Protein AF-A0A2X2K6R9-F1 (afdb_monomer_lite)

Foldseek 3Di:
DDWDPDFQLRDDDLPHTLLVVLLPDDQVVQVVQVDGSVPGDRRDTGHVVSVVVVVVVSVVVVVVVD

InterPro domains:
  IPR038732 FAD-dependent urate hydroxylase HpyO/Asp monooxygenase CreE-like, FAD/NAD(P)-binding domain [PF13454] (2-66)
  IPR052189 L-aspartate N-monooxygenase (nitrosuccinate-forming) [PTHR40254] (1-66)

Radius of gyration: 11.7 Å; chains: 1; bounding box: 30×23×29 Å

Sequence (66 aa):
MMLANIASIEIPPIYCTYLEWLQKQEASHLQRYGVKKETLHDRQFLPRILLGEYFRDQFLRLVDQA

Structure (mmCIF, N/CA/C/O backbone):
data_AF-A0A2X2K6R9-F1
#
_entry.id   AF-A0A2X2K6R9-F1
#
loop_
_atom_site.group_PDB
_atom_site.id
_atom_site.type_symbol
_atom_site.label_atom_id
_atom_site.label_alt_id
_atom_site.label_comp_id
_atom_site.label_asym_id
_atom_site.label_entity_id
_atom_site.label_seq_id
_atom_site.pdbx_PDB_ins_code
_atom_site.Cartn_x
_atom_site.Cartn_y
_atom_site.Cartn_z
_atom_site.occupancy
_atom_site.B_iso_or_equiv
_atom_site.auth_seq_id
_atom_site.auth_comp_id
_atom_site.auth_asym_id
_atom_site.auth_atom_id
_atom_site.pdbx_PDB_model_num
ATOM 1 N N . MET A 1 1 ? 2.478 5.843 -18.026 1.00 70.38 1 MET A N 1
ATOM 2 C CA . MET A 1 1 ? 1.822 5.538 -16.733 1.00 70.38 1 MET A CA 1
ATOM 3 C C . MET A 1 1 ? 2.097 6.690 -15.775 1.00 70.38 1 MET A C 1
ATOM 5 O O . MET A 1 1 ? 3.224 7.165 -15.766 1.00 70.38 1 MET A O 1
ATOM 9 N N . MET A 1 2 ? 1.099 7.183 -15.036 1.00 88.88 2 MET A N 1
ATOM 10 C CA . MET A 1 2 ? 1.272 8.333 -14.133 1.00 88.88 2 MET A CA 1
ATOM 11 C C . MET A 1 2 ? 1.664 7.853 -12.727 1.00 88.88 2 MET A C 1
ATOM 13 O O . MET A 1 2 ? 0.893 7.147 -12.073 1.00 88.88 2 MET A O 1
ATOM 17 N N . LEU A 1 3 ? 2.865 8.220 -12.274 1.00 93.44 3 LEU A N 1
ATOM 18 C CA . LEU A 1 3 ? 3.372 7.908 -10.933 1.00 93.44 3 LEU A CA 1
ATOM 19 C C . LEU A 1 3 ? 2.875 8.929 -9.909 1.00 93.44 3 LEU A C 1
ATOM 21 O O . LEU A 1 3 ? 2.628 10.089 -10.251 1.00 93.44 3 LEU A O 1
ATOM 25 N N . ALA A 1 4 ? 2.692 8.490 -8.667 1.00 93.44 4 ALA A N 1
ATOM 26 C CA . ALA A 1 4 ? 2.453 9.369 -7.535 1.00 93.44 4 ALA A CA 1
ATOM 27 C C . ALA A 1 4 ? 3.688 10.244 -7.306 1.00 93.44 4 ALA A C 1
ATOM 29 O O . ALA A 1 4 ? 4.811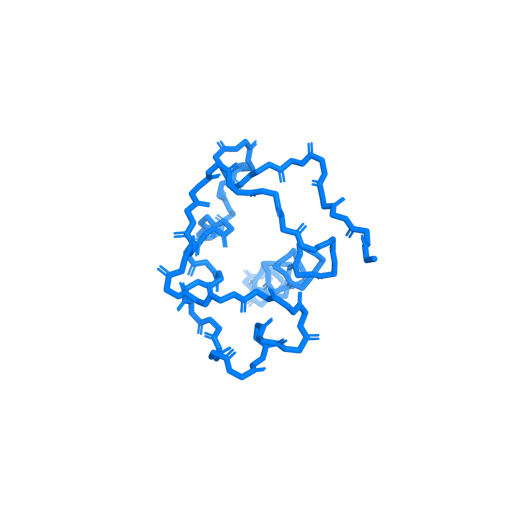 9.787 -7.484 1.00 93.44 4 ALA A O 1
ATOM 30 N N . ASN A 1 5 ? 3.472 11.495 -6.902 1.00 94.31 5 ASN A N 1
ATOM 31 C CA . ASN A 1 5 ? 4.559 12.416 -6.547 1.00 94.31 5 ASN A CA 1
ATOM 32 C C . ASN A 1 5 ? 4.847 12.374 -5.039 1.00 94.31 5 ASN A C 1
ATOM 34 O O . ASN A 1 5 ? 5.289 13.365 -4.476 1.00 94.31 5 ASN A O 1
ATOM 38 N N . ILE A 1 6 ? 4.498 11.266 -4.389 1.00 94.81 6 ILE A N 1
ATOM 39 C CA . ILE A 1 6 ? 4.650 11.048 -2.957 1.00 94.81 6 ILE A CA 1
ATOM 40 C C . ILE A 1 6 ? 5.030 9.582 -2.751 1.00 94.81 6 ILE A C 1
ATOM 42 O O . ILE A 1 6 ? 4.404 8.689 -3.334 1.00 94.81 6 ILE A O 1
ATOM 46 N N . ALA A 1 7 ? 6.090 9.344 -1.990 1.00 96.62 7 ALA A N 1
ATOM 47 C CA . ALA A 1 7 ? 6.568 8.015 -1.643 1.00 96.62 7 ALA A CA 1
ATOM 48 C C . ALA A 1 7 ? 5.901 7.508 -0.355 1.00 96.62 7 ALA A C 1
ATOM 50 O O . ALA A 1 7 ? 5.290 8.269 0.396 1.00 96.62 7 ALA A O 1
ATOM 51 N N . SER A 1 8 ? 6.027 6.210 -0.063 1.00 97.06 8 SER A N 1
ATOM 52 C CA . SER A 1 8 ? 5.407 5.629 1.136 1.00 97.06 8 SER A CA 1
ATOM 53 C C . SER A 1 8 ? 5.896 6.270 2.436 1.00 97.06 8 SER A C 1
ATOM 55 O O . SER A 1 8 ? 5.103 6.371 3.364 1.00 97.06 8 SER A O 1
ATOM 57 N N . ILE A 1 9 ? 7.169 6.667 2.526 1.00 97.69 9 ILE A N 1
ATOM 58 C CA . ILE A 1 9 ? 7.743 7.288 3.734 1.00 97.69 9 ILE A CA 1
ATOM 59 C C . ILE A 1 9 ? 7.112 8.650 4.072 1.00 97.69 9 ILE A C 1
ATOM 61 O O . ILE A 1 9 ? 7.152 9.088 5.216 1.00 97.69 9 ILE A O 1
ATOM 65 N N . GLU A 1 10 ? 6.517 9.317 3.084 1.00 98.00 10 GLU A N 1
ATOM 66 C CA . GLU A 1 10 ? 5.895 10.635 3.237 1.00 98.00 10 GLU A CA 1
ATOM 67 C C . GLU A 1 10 ? 4.408 10.543 3.618 1.00 98.00 10 GLU A C 1
ATOM 69 O O . GLU A 1 10 ? 3.814 11.538 4.030 1.00 98.00 10 GLU A O 1
ATOM 74 N N . ILE A 1 11 ? 3.789 9.365 3.476 1.00 96.75 11 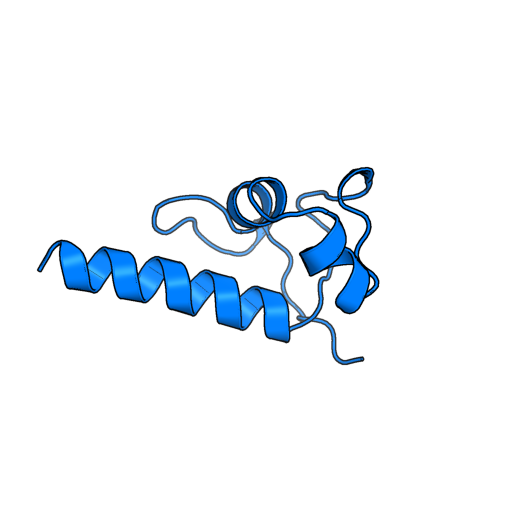ILE A N 1
ATOM 75 C CA . ILE A 1 11 ? 2.368 9.144 3.761 1.00 96.75 11 ILE A CA 1
ATOM 76 C C . ILE A 1 11 ? 2.222 8.633 5.200 1.00 96.75 11 ILE A C 1
ATOM 78 O O . ILE A 1 11 ? 2.726 7.549 5.507 1.00 96.75 11 ILE A O 1
ATOM 82 N N . PRO A 1 12 ? 1.487 9.339 6.079 1.00 97.38 12 PRO A N 1
ATOM 83 C CA . PRO A 1 12 ? 1.177 8.822 7.405 1.00 97.38 12 PRO A CA 1
ATOM 84 C C . PRO A 1 12 ? 0.407 7.491 7.324 1.00 97.38 12 PRO A C 1
ATOM 86 O O . PRO A 1 12 ? -0.508 7.363 6.501 1.00 97.38 12 PRO A O 1
ATOM 89 N N . PRO A 1 13 ? 0.737 6.494 8.163 1.00 97.25 13 PRO A N 1
ATOM 90 C CA . PRO A 1 13 ? -0.021 5.251 8.210 1.00 97.25 13 PRO A CA 1
ATOM 91 C C . PRO A 1 13 ? -1.443 5.507 8.726 1.00 97.25 13 PRO A C 1
ATOM 93 O O . PRO A 1 13 ? -1.628 6.270 9.672 1.00 97.25 13 PRO A O 1
ATOM 96 N N . ILE A 1 14 ? -2.437 4.848 8.118 1.00 95.94 14 ILE A N 1
ATOM 97 C CA . ILE A 1 14 ? -3.819 4.835 8.634 1.00 95.94 14 ILE A CA 1
ATOM 98 C C . ILE A 1 14 ? -3.981 3.616 9.552 1.00 95.94 14 ILE A C 1
ATOM 100 O O . ILE A 1 14 ? -3.890 3.754 10.766 1.00 95.94 14 ILE A O 1
ATOM 104 N N . TYR A 1 15 ? -4.114 2.409 8.989 1.00 96.50 15 TYR A N 1
ATOM 105 C CA . TYR A 1 15 ? -3.952 1.151 9.741 1.00 96.50 15 TYR A CA 1
ATOM 106 C C . TYR A 1 15 ? -2.598 0.481 9.497 1.00 96.50 15 TYR A C 1
ATOM 108 O O . TYR A 1 15 ? -2.147 -0.338 10.292 1.00 96.50 15 TYR A O 1
ATOM 116 N N . CYS A 1 16 ? -1.970 0.780 8.365 1.00 97.62 16 CYS A N 1
ATOM 117 C CA . CYS A 1 16 ? -0.613 0.377 8.020 1.00 97.62 16 CYS A CA 1
ATOM 118 C C . CYS A 1 16 ? -0.017 1.418 7.074 1.00 97.62 16 CYS A C 1
ATOM 120 O O . CYS A 1 16 ? -0.734 2.277 6.562 1.00 97.62 16 CYS A O 1
ATOM 122 N N . THR A 1 17 ? 1.284 1.348 6.828 1.00 98.25 17 THR A N 1
ATOM 123 C CA . THR A 1 17 ? 1.941 2.162 5.803 1.00 98.25 17 THR A CA 1
ATOM 124 C C . THR A 1 17 ? 1.516 1.729 4.397 1.00 98.25 17 THR A C 1
ATOM 126 O O . THR A 1 17 ? 1.025 0.614 4.178 1.00 98.25 17 THR A O 1
ATOM 129 N N . TYR A 1 18 ? 1.749 2.603 3.415 1.00 98.31 18 TYR A N 1
ATOM 130 C CA . TYR A 1 18 ? 1.515 2.271 2.012 1.00 98.31 18 TYR A CA 1
ATOM 131 C C . TYR A 1 18 ? 2.412 1.108 1.543 1.00 98.31 18 TYR A C 1
ATOM 133 O O . TYR A 1 18 ? 1.927 0.187 0.887 1.00 98.31 18 TYR A O 1
ATOM 141 N N . LEU A 1 19 ? 3.688 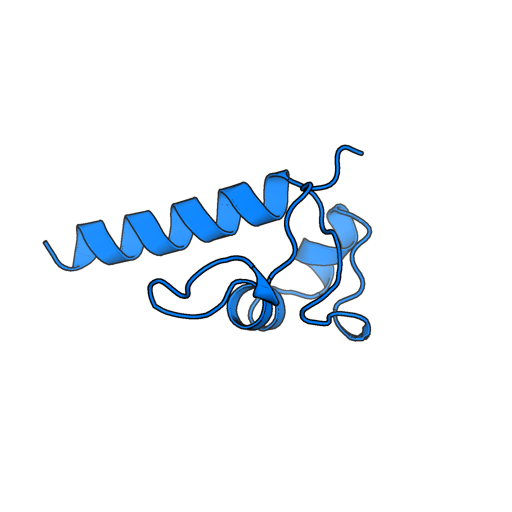1.084 1.946 1.00 98.25 19 LEU A N 1
ATOM 142 C CA . LEU A 1 19 ? 4.620 -0.009 1.654 1.00 98.25 19 LEU A CA 1
ATOM 143 C C . LEU A 1 19 ? 4.137 -1.353 2.210 1.00 98.25 19 LEU A C 1
ATOM 145 O O . LEU A 1 19 ? 4.111 -2.341 1.478 1.00 98.25 19 LEU A O 1
ATOM 149 N N . GLU A 1 20 ? 3.712 -1.401 3.473 1.00 98.38 20 GLU A N 1
ATOM 150 C CA . GLU A 1 20 ? 3.175 -2.630 4.072 1.00 98.38 20 GLU A CA 1
ATOM 151 C C . GLU A 1 20 ? 1.907 -3.104 3.355 1.00 98.38 20 GLU A C 1
ATOM 153 O O . GLU A 1 20 ? 1.693 -4.307 3.199 1.00 98.38 20 GLU A O 1
ATOM 158 N N . TRP A 1 21 ? 1.057 -2.179 2.897 1.00 98.38 21 TRP A N 1
ATOM 159 C CA . TRP A 1 21 ? -0.115 -2.533 2.099 1.00 98.38 21 TRP A CA 1
ATOM 160 C C . TRP A 1 21 ? 0.279 -3.132 0.743 1.00 98.38 21 TRP A C 1
ATOM 162 O O . TRP A 1 21 ? -0.282 -4.153 0.350 1.00 98.38 21 TRP A O 1
ATOM 172 N N . LEU A 1 22 ? 1.277 -2.563 0.060 1.00 98.12 22 LE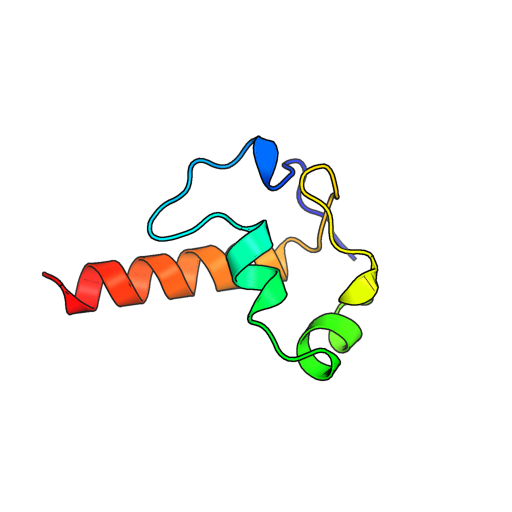U A N 1
ATOM 173 C CA . LEU A 1 22 ? 1.796 -3.087 -1.210 1.00 98.12 22 LEU A CA 1
ATOM 174 C C . LEU A 1 22 ? 2.409 -4.480 -1.045 1.00 98.12 22 LEU A C 1
ATOM 176 O O . LEU A 1 22 ? 2.172 -5.364 -1.866 1.00 98.12 22 LEU A O 1
ATOM 180 N N . GLN A 1 23 ? 3.152 -4.711 0.038 1.00 97.62 23 GLN A N 1
ATOM 181 C CA . GLN A 1 23 ? 3.737 -6.018 0.351 1.00 97.62 23 GLN A CA 1
ATOM 182 C C . GLN A 1 23 ? 2.677 -7.104 0.595 1.00 97.62 23 GLN A C 1
ATOM 184 O O . GLN A 1 23 ? 2.958 -8.289 0.397 1.00 97.62 23 GLN A O 1
ATOM 189 N N . LYS A 1 24 ? 1.450 -6.727 0.967 1.00 97.69 24 LYS A N 1
ATOM 190 C CA . LYS A 1 24 ? 0.319 -7.655 1.124 1.00 97.69 24 LYS A CA 1
ATOM 191 C C . LYS A 1 24 ? -0.378 -7.998 -0.194 1.00 97.69 24 LYS A C 1
ATOM 193 O O . LYS A 1 24 ? -1.084 -8.997 -0.237 1.00 97.69 24 LYS A O 1
ATOM 198 N N . GLN A 1 25 ? -0.164 -7.228 -1.263 1.00 97.81 25 GLN A N 1
ATOM 199 C CA . GLN A 1 25 ? -0.795 -7.492 -2.558 1.00 97.81 25 GLN A CA 1
ATOM 200 C C . GLN A 1 25 ? -0.148 -8.671 -3.285 1.00 97.81 25 GLN A C 1
ATOM 202 O O . GLN A 1 25 ? 1.049 -8.942 -3.142 1.00 97.81 25 GLN A O 1
ATOM 207 N N . GLU A 1 26 ? -0.929 -9.350 -4.118 1.00 97.69 26 GLU A N 1
ATOM 208 C CA . GLU A 1 26 ? -0.425 -10.409 -4.991 1.00 97.69 26 GLU A CA 1
ATOM 209 C C . GLU A 1 26 ? 0.608 -9.871 -5.992 1.00 97.69 26 GLU A C 1
ATOM 211 O O . GLU A 1 26 ? 0.449 -8.790 -6.565 1.00 97.69 26 GLU A O 1
ATOM 216 N N . ALA A 1 27 ? 1.670 -10.640 -6.252 1.00 97.38 27 ALA A N 1
ATOM 217 C CA . ALA A 1 27 ? 2.722 -10.217 -7.182 1.00 97.38 27 ALA A CA 1
ATOM 218 C C . ALA A 1 27 ? 2.173 -9.999 -8.605 1.00 97.38 27 ALA A C 1
ATOM 220 O O . ALA A 1 27 ? 2.535 -9.030 -9.272 1.00 97.38 27 ALA A O 1
ATOM 221 N N . SER A 1 28 ? 1.236 -10.850 -9.039 1.00 97.62 28 SER A N 1
ATOM 222 C CA . SER A 1 28 ? 0.548 -10.726 -10.330 1.00 97.62 28 SER A CA 1
ATOM 223 C C . SER A 1 28 ? -0.283 -9.446 -10.425 1.00 97.62 28 SER A C 1
ATOM 225 O O . SER A 1 28 ? -0.312 -8.807 -11.475 1.00 97.62 28 SER A O 1
ATOM 227 N N . HIS A 1 29 ? -0.916 -9.025 -9.327 1.00 97.31 29 HIS A N 1
ATOM 228 C CA . HIS A 1 29 ? -1.676 -7.782 -9.269 1.00 97.31 29 HIS A CA 1
ATOM 229 C C . HIS A 1 29 ? -0.761 -6.575 -9.522 1.00 97.31 29 HIS A C 1
ATOM 231 O O . HIS A 1 29 ? -1.073 -5.750 -10.382 1.00 97.31 29 HIS A O 1
ATOM 237 N N . LEU A 1 30 ? 0.372 -6.503 -8.815 1.00 97.19 30 LEU A N 1
ATOM 238 C CA . LEU A 1 30 ? 1.356 -5.422 -8.931 1.00 97.19 30 LEU A CA 1
ATOM 239 C C . LEU A 1 30 ? 2.026 -5.391 -10.314 1.00 97.19 30 LEU A C 1
ATOM 241 O O . LEU A 1 30 ? 2.232 -4.318 -10.888 1.00 97.19 30 LEU A O 1
ATOM 245 N N . GLN A 1 31 ? 2.295 -6.566 -10.890 1.00 96.38 31 GLN A N 1
ATOM 246 C CA . GLN A 1 31 ? 2.919 -6.702 -12.205 1.00 96.38 31 GLN A CA 1
ATOM 247 C C . GLN A 1 31 ? 2.084 -6.069 -13.328 1.00 96.38 31 GLN A C 1
ATOM 249 O O . GLN A 1 31 ? 2.656 -5.511 -14.264 1.00 96.38 31 GLN A O 1
ATOM 254 N N . ARG A 1 32 ? 0.745 -6.068 -13.217 1.00 95.38 32 ARG A N 1
ATOM 255 C CA . ARG A 1 32 ? -0.150 -5.378 -14.174 1.00 95.38 32 ARG A CA 1
ATOM 256 C C . ARG A 1 32 ? 0.119 -3.877 -14.264 1.00 95.38 32 ARG A C 1
ATOM 258 O O . ARG A 1 32 ? -0.142 -3.270 -15.297 1.00 95.38 32 ARG A O 1
ATOM 265 N N . TYR A 1 33 ? 0.674 -3.298 -13.204 1.00 95.06 33 TYR A N 1
ATOM 266 C CA . TYR A 1 33 ? 1.081 -1.901 -13.139 1.00 95.06 33 TYR A CA 1
ATOM 267 C C . TYR A 1 33 ? 2.598 -1.723 -13.290 1.00 95.06 33 TYR A C 1
ATOM 269 O O . TYR A 1 33 ? 3.130 -0.681 -12.922 1.00 95.06 33 TYR A O 1
ATOM 277 N N . GLY A 1 34 ? 3.320 -2.731 -13.788 1.00 94.88 34 GLY A N 1
ATOM 278 C CA . GLY A 1 34 ? 4.772 -2.675 -13.970 1.00 94.88 34 GLY A CA 1
ATOM 279 C C . GLY A 1 34 ? 5.576 -2.634 -12.665 1.00 94.88 34 GLY A C 1
ATOM 280 O O . GLY A 1 34 ? 6.750 -2.271 -12.693 1.00 94.88 34 GLY A O 1
ATOM 281 N N . VAL A 1 35 ? 4.970 -2.989 -11.528 1.00 96.25 35 VAL A N 1
ATOM 282 C CA . VAL A 1 35 ? 5.624 -2.993 -10.213 1.00 96.25 35 VAL A CA 1
ATOM 283 C C . VAL A 1 35 ? 6.101 -4.405 -9.880 1.00 96.25 35 VAL A C 1
ATOM 285 O O . VAL A 1 35 ? 5.319 -5.354 -9.906 1.00 96.25 35 VAL A O 1
ATOM 288 N N . LYS A 1 36 ? 7.388 -4.544 -9.540 1.00 96.62 36 LYS A N 1
ATOM 289 C CA . LYS A 1 36 ? 7.974 -5.801 -9.052 1.00 96.62 36 LYS A CA 1
ATOM 290 C C . LYS A 1 36 ? 7.975 -5.813 -7.531 1.00 96.62 36 LYS A C 1
ATOM 292 O O . LYS A 1 36 ? 8.569 -4.927 -6.910 1.00 96.62 36 LYS A O 1
ATOM 297 N N . LYS A 1 37 ? 7.330 -6.818 -6.939 1.00 95.94 37 LYS A N 1
ATOM 298 C CA . LYS A 1 37 ? 7.103 -6.902 -5.490 1.00 95.94 37 LYS A CA 1
ATOM 299 C C . LYS A 1 37 ? 8.419 -6.947 -4.708 1.00 95.94 37 LYS A C 1
ATOM 301 O O . LYS A 1 37 ? 8.562 -6.275 -3.696 1.00 95.94 37 LYS A O 1
ATOM 306 N N . GLU A 1 38 ? 9.400 -7.668 -5.233 1.00 96.25 38 GLU A N 1
ATOM 307 C CA . GLU A 1 38 ? 10.746 -7.819 -4.681 1.00 96.25 38 GLU A CA 1
ATOM 308 C C . GLU A 1 38 ? 11.587 -6.530 -4.690 1.00 96.25 38 GLU A C 1
ATOM 310 O O . GLU A 1 38 ? 12.587 -6.453 -3.985 1.00 96.25 38 GLU A O 1
ATOM 315 N N . THR A 1 39 ? 11.188 -5.508 -5.456 1.00 95.69 39 THR A N 1
ATOM 316 C CA . THR A 1 39 ? 11.900 -4.216 -5.527 1.00 95.69 39 THR A CA 1
ATOM 317 C C . THR A 1 39 ? 11.277 -3.119 -4.667 1.00 95.69 39 THR A C 1
ATOM 319 O O . THR A 1 39 ? 11.771 -1.995 -4.673 1.00 95.69 39 THR A O 1
ATOM 322 N N . LEU A 1 40 ? 10.181 -3.419 -3.962 1.00 97.44 40 LEU A N 1
ATOM 323 C CA . LEU A 1 40 ? 9.438 -2.427 -3.190 1.00 97.44 40 LEU A CA 1
ATOM 324 C C . LEU A 1 40 ? 10.281 -1.854 -2.047 1.00 97.44 40 LEU A C 1
ATOM 326 O O . LEU A 1 40 ? 10.814 -2.594 -1.221 1.00 97.44 40 LEU A O 1
ATOM 330 N N . HIS A 1 41 ? 10.326 -0.527 -1.962 1.00 97.81 41 HIS A N 1
ATOM 331 C CA . HIS A 1 41 ? 10.931 0.196 -0.848 1.00 97.81 41 HIS A CA 1
ATOM 332 C C . HIS A 1 41 ? 10.189 1.512 -0.567 1.00 97.81 41 HIS A C 1
ATOM 334 O O . HIS A 1 41 ? 9.423 2.022 -1.384 1.00 97.81 41 HIS A O 1
ATOM 340 N N . ASP A 1 42 ? 10.423 2.078 0.611 1.00 96.00 42 ASP A N 1
ATOM 341 C CA . ASP A 1 42 ? 9.676 3.203 1.189 1.00 96.00 42 ASP A CA 1
ATOM 342 C C . ASP A 1 42 ? 9.807 4.534 0.422 1.00 96.00 42 ASP A C 1
ATOM 344 O O . ASP A 1 42 ? 8.884 5.347 0.428 1.00 96.00 42 ASP A O 1
ATOM 348 N N . ARG A 1 43 ? 10.935 4.739 -0.266 1.00 96.94 43 ARG A N 1
ATOM 349 C CA . ARG A 1 43 ? 11.242 5.914 -1.107 1.00 96.94 43 ARG A CA 1
ATOM 350 C C . ARG A 1 43 ? 10.823 5.780 -2.577 1.00 96.94 43 ARG A C 1
ATOM 352 O O . ARG A 1 43 ? 11.165 6.636 -3.389 1.00 96.94 43 ARG A O 1
ATOM 359 N N . GLN A 1 44 ? 10.154 4.693 -2.957 1.00 95.50 44 GLN A N 1
ATOM 360 C CA . GLN A 1 44 ? 9.792 4.443 -4.351 1.00 95.50 44 GLN A CA 1
ATOM 361 C C . GLN A 1 44 ? 8.566 5.266 -4.768 1.00 95.50 44 GLN A C 1
ATOM 363 O O . GLN A 1 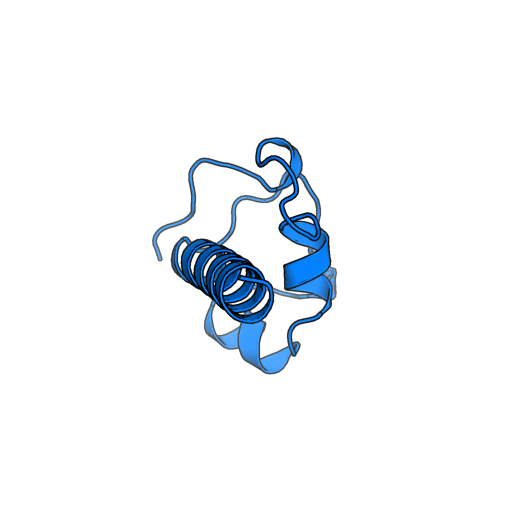44 ? 7.550 5.277 -4.073 1.00 95.50 44 GLN A O 1
ATOM 368 N N . PHE A 1 45 ? 8.625 5.887 -5.949 1.00 96.06 45 PHE A N 1
ATOM 369 C CA . PHE A 1 45 ? 7.441 6.450 -6.597 1.00 96.06 45 PHE A CA 1
ATOM 370 C C . PHE A 1 45 ? 6.696 5.358 -7.363 1.00 96.06 45 PHE A C 1
ATOM 372 O O . PHE A 1 45 ? 7.244 4.727 -8.269 1.00 96.06 45 PHE A O 1
ATOM 379 N N . LEU A 1 46 ? 5.435 5.140 -6.995 1.00 96.50 46 LEU A N 1
ATOM 380 C CA . LEU A 1 46 ? 4.601 4.056 -7.508 1.00 96.50 46 LEU A CA 1
ATOM 381 C C . LEU A 1 46 ? 3.393 4.594 -8.290 1.00 96.50 46 LEU A C 1
ATOM 383 O O . LEU A 1 46 ? 3.043 5.768 -8.157 1.00 96.50 46 LEU A O 1
ATOM 387 N N . PRO A 1 47 ? 2.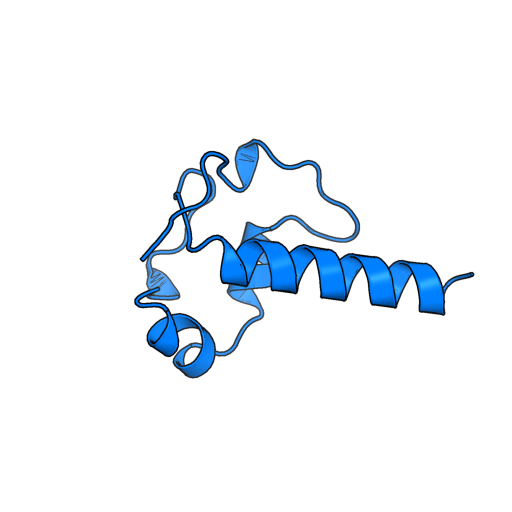756 3.776 -9.146 1.00 97.25 47 PRO A N 1
ATOM 388 C CA . PRO A 1 47 ? 1.564 4.166 -9.897 1.00 97.25 47 PRO A CA 1
ATOM 389 C C . PRO A 1 47 ? 0.472 4.789 -9.017 1.00 97.25 47 PRO A C 1
ATOM 391 O O . PRO A 1 47 ? 0.084 4.216 -8.001 1.00 97.25 47 PRO A O 1
ATOM 394 N N . ARG A 1 48 ? -0.101 5.923 -9.450 1.00 96.38 48 ARG A N 1
ATOM 395 C CA . ARG A 1 48 ? -1.174 6.614 -8.697 1.00 96.38 48 ARG A CA 1
ATOM 396 C C . ARG A 1 48 ? -2.405 5.750 -8.448 1.00 96.38 48 ARG A C 1
ATOM 398 O O . ARG A 1 48 ? -3.095 5.958 -7.459 1.00 96.38 48 ARG A O 1
ATOM 405 N N . ILE A 1 49 ? -2.675 4.791 -9.333 1.00 96.62 49 ILE A N 1
ATOM 406 C CA . ILE A 1 49 ? -3.800 3.862 -9.185 1.00 96.62 49 ILE A CA 1
ATOM 407 C C . ILE A 1 49 ? -3.636 2.999 -7.930 1.00 96.62 49 ILE A C 1
ATOM 409 O O . ILE A 1 49 ? -4.573 2.906 -7.146 1.00 96.62 49 ILE A O 1
ATOM 413 N N . LEU A 1 50 ? -2.434 2.467 -7.674 1.00 97.50 50 LEU A N 1
ATOM 414 C CA . LEU A 1 50 ? -2.157 1.683 -6.465 1.00 97.50 50 LEU A CA 1
ATOM 415 C C . LEU A 1 50 ? -2.309 2.522 -5.192 1.00 97.50 50 LEU A C 1
ATOM 417 O O . LEU A 1 50 ? -2.753 2.015 -4.168 1.00 97.50 50 LEU A O 1
ATOM 421 N N . LEU A 1 51 ? -1.957 3.809 -5.249 1.00 97.50 51 LEU A N 1
ATOM 422 C CA . LEU A 1 51 ? -2.185 4.729 -4.135 1.00 97.50 51 LEU A CA 1
ATOM 423 C C . LEU A 1 51 ? -3.689 4.937 -3.873 1.00 97.50 51 LEU A C 1
ATOM 425 O O . LEU A 1 51 ? -4.117 4.977 -2.723 1.00 97.50 51 LEU A O 1
ATOM 429 N N . GLY A 1 52 ? -4.497 5.032 -4.933 1.00 97.75 52 GLY A N 1
ATOM 430 C CA . GLY A 1 52 ? -5.955 5.097 -4.824 1.00 97.75 52 GLY A CA 1
ATOM 431 C C . GLY A 1 52 ? -6.567 3.830 -4.221 1.00 97.75 52 GLY A C 1
ATOM 432 O O . GLY A 1 52 ? -7.441 3.925 -3.363 1.00 97.75 52 GLY A O 1
ATOM 433 N N . GLU A 1 53 ? -6.085 2.651 -4.622 1.00 98.12 53 GLU A N 1
ATOM 434 C CA . GLU A 1 53 ? -6.516 1.370 -4.047 1.00 98.12 53 GLU A CA 1
ATOM 435 C C . GLU A 1 53 ? -6.169 1.265 -2.556 1.00 98.12 53 GLU A C 1
ATOM 437 O O . GLU A 1 53 ? -7.035 0.914 -1.757 1.00 98.12 53 GLU A O 1
ATOM 442 N N . TYR A 1 54 ? -4.958 1.677 -2.160 1.00 98.44 54 TYR A N 1
ATOM 443 C CA . TYR A 1 54 ? -4.575 1.763 -0.750 1.00 98.44 54 TYR A CA 1
ATOM 444 C C . TYR A 1 54 ? -5.564 2.612 0.057 1.00 98.44 54 TYR A C 1
ATOM 446 O O . TYR A 1 54 ? -6.119 2.128 1.043 1.00 98.44 54 TYR A O 1
ATOM 454 N N . PHE A 1 55 ? -5.835 3.854 -0.364 1.00 98.31 55 PHE A N 1
ATOM 455 C CA . PHE A 1 55 ? -6.755 4.728 0.371 1.00 98.31 55 PHE A CA 1
ATOM 456 C C . PHE A 1 55 ? -8.188 4.195 0.400 1.00 98.31 55 PHE A C 1
ATOM 458 O O . PHE A 1 55 ? -8.852 4.320 1.428 1.00 98.31 55 PHE A O 1
ATOM 465 N N . ARG A 1 56 ? -8.656 3.564 -0.683 1.00 98.38 56 ARG A N 1
ATOM 466 C CA . ARG A 1 56 ? -9.961 2.893 -0.714 1.00 98.38 56 ARG A CA 1
ATOM 467 C C . ARG A 1 56 ? -10.040 1.787 0.339 1.00 98.38 56 ARG A C 1
ATOM 469 O O . ARG A 1 56 ? -11.022 1.738 1.074 1.00 98.38 56 ARG A O 1
ATOM 476 N N . ASP A 1 57 ? -9.025 0.935 0.439 1.00 98.12 57 ASP A N 1
ATOM 477 C CA . ASP A 1 57 ? -8.990 -0.147 1.426 1.00 98.12 57 ASP A CA 1
ATOM 478 C C . ASP A 1 57 ? -8.943 0.386 2.861 1.00 98.12 57 ASP A C 1
ATOM 480 O O . ASP A 1 57 ? -9.638 -0.133 3.735 1.00 98.12 57 ASP A O 1
ATOM 484 N N . GLN A 1 58 ? -8.150 1.434 3.118 1.00 97.69 58 GLN A N 1
ATOM 485 C CA . GLN A 1 58 ? -8.115 2.071 4.439 1.00 97.69 58 GLN A CA 1
ATOM 486 C C . GLN A 1 58 ? -9.472 2.699 4.790 1.00 97.69 58 GLN A C 1
ATOM 488 O O . GLN A 1 58 ? -9.942 2.546 5.914 1.00 97.69 58 GLN A O 1
ATOM 493 N N . PHE A 1 59 ? -10.122 3.357 3.826 1.00 97.94 59 PHE A N 1
ATOM 494 C CA . PHE A 1 59 ? -11.445 3.949 4.006 1.00 97.94 59 PHE A CA 1
ATOM 495 C C . PHE A 1 59 ? -12.512 2.896 4.315 1.00 97.94 59 PHE A C 1
ATOM 497 O O . PHE A 1 59 ? -13.257 3.053 5.275 1.00 97.94 59 PHE A O 1
ATOM 504 N N . LEU A 1 60 ? -12.567 1.801 3.553 1.00 97.56 60 LEU A N 1
ATOM 505 C CA . LEU A 1 60 ? -13.538 0.730 3.794 1.00 97.56 60 LEU A CA 1
ATOM 506 C C . LEU A 1 60 ? -13.372 0.104 5.185 1.00 97.56 60 LEU A C 1
ATOM 508 O O . LEU A 1 60 ? -14.367 -0.203 5.830 1.00 97.56 60 LEU A O 1
ATOM 512 N N . ARG A 1 61 ? -12.133 -0.022 5.679 1.00 96.12 61 ARG A N 1
ATOM 513 C CA . ARG A 1 61 ? -11.873 -0.472 7.055 1.00 96.12 61 ARG A CA 1
ATOM 514 C C . ARG A 1 61 ? -12.343 0.522 8.113 1.00 96.12 61 ARG A C 1
ATOM 516 O O . ARG A 1 61 ? -12.862 0.089 9.131 1.00 96.12 61 ARG A O 1
ATOM 523 N N . LEU A 1 62 ? -12.172 1.826 7.881 1.00 96.31 62 LEU A N 1
ATOM 524 C CA . LEU A 1 62 ? -12.697 2.858 8.783 1.00 96.31 62 LEU A CA 1
ATOM 525 C C . LEU A 1 62 ? -14.225 2.792 8.862 1.00 96.31 62 LEU A C 1
ATOM 527 O O . LEU A 1 62 ? -14.779 2.906 9.948 1.00 96.31 62 LEU A O 1
ATOM 531 N N . VAL A 1 63 ? -14.892 2.586 7.723 1.00 97.19 63 VAL A N 1
ATOM 532 C CA . VAL A 1 63 ? -16.356 2.458 7.657 1.00 97.19 63 VAL A CA 1
ATOM 533 C C . VAL A 1 63 ? -16.849 1.206 8.384 1.00 97.19 63 VAL A C 1
ATOM 535 O O . VAL A 1 63 ? -17.862 1.280 9.062 1.00 97.19 63 VAL A O 1
ATOM 538 N N . ASP A 1 64 ? -16.138 0.082 8.284 1.00 95.88 64 ASP A N 1
ATOM 539 C CA . ASP A 1 64 ? -16.486 -1.163 8.993 1.00 95.88 64 ASP A CA 1
ATOM 540 C C . ASP A 1 64 ? -16.388 -1.037 10.529 1.00 95.88 64 ASP A C 1
ATOM 542 O O . ASP A 1 64 ? -17.009 -1.801 11.261 1.00 95.88 64 ASP A O 1
ATOM 546 N N . GLN A 1 65 ? -15.623 -0.059 11.028 1.00 89.81 65 GLN A N 1
ATOM 547 C CA . GLN A 1 65 ? -15.441 0.209 12.460 1.00 89.81 65 GLN A CA 1
ATOM 548 C C . GLN A 1 65 ? -16.359 1.310 13.022 1.00 89.81 65 GLN A C 1
ATOM 550 O O . GLN A 1 65 ? -16.277 1.588 14.221 1.00 89.81 65 GLN A O 1
ATOM 555 N N . ALA A 1 66 ? -17.172 1.956 12.181 1.00 76.75 66 ALA A N 1
ATOM 556 C CA . ALA A 1 66 ? -18.054 3.068 12.550 1.00 76.75 66 ALA A CA 1
ATOM 557 C C . ALA A 1 66 ? -19.461 2.589 12.936 1.00 76.75 66 ALA A C 1
ATOM 559 O O . ALA A 1 66 ? -20.013 3.156 13.907 1.00 76.75 66 ALA A O 1
#

Secondary structure (DSSP, 8-state):
-PBPSS-GGGSPPSSS-HHHHHHHS-HHHHHTTT--GGG--TT---BHHHHHHHHHHHHHHHHHT-

pLDDT: mean 95.98, std 4.36, range [70.38, 98.44]

Organism: Shigella dysenteriae (NCBI:txid622)